Protein AF-A0A3D0VH97-F1 (afdb_monomer_lite)

Sequence (93 aa):
MDYLTTARQDAHQTLDVMVVGEALIDVVTTSHGRVEHPGGSPANVAYGLGRLGVTTGLLTAIAPDARGISIEDHLRSAGVILLPGSKSLTRTA

Radius of gyration: 17.11 Å; chains: 1; bounding box: 40×46×48 Å

Foldseek 3Di:
DDPDDPPDDDPPPDFPEEFEEEWAWDWDQDPVGIDIAIDDPSLVVQLVCLQVVGRYEYQYAAAPDPGSVRSVVSSVVSVYHYDPPNHPDPHGD

pLDDT: mean 91.29, std 15.55, range [46.97, 98.81]

Structure (mmCIF, N/CA/C/O backbone):
data_AF-A0A3D0VH97-F1
#
_entry.id   AF-A0A3D0VH97-F1
#
loop_
_atom_site.group_PDB
_atom_site.id
_atom_site.type_symbol
_atom_site.label_atom_id
_atom_site.label_alt_id
_atom_site.label_comp_id
_atom_site.label_asym_id
_atom_site.label_entity_id
_atom_site.label_seq_id
_atom_site.pdbx_PDB_ins_code
_atom_site.Cartn_x
_atom_site.Cartn_y
_atom_site.Cartn_z
_atom_site.occupancy
_atom_site.B_iso_or_equiv
_atom_site.auth_seq_id
_atom_site.auth_comp_id
_atom_site.auth_asym_id
_atom_site.auth_atom_id
_atom_site.pdbx_PDB_model_num
ATOM 1 N N . MET A 1 1 ? -29.125 30.167 27.144 1.00 56.25 1 MET A N 1
ATOM 2 C CA . MET A 1 1 ? -28.719 28.886 27.748 1.00 56.25 1 MET A CA 1
ATOM 3 C C . MET A 1 1 ? -29.130 27.818 26.764 1.00 56.25 1 MET A C 1
ATOM 5 O O . MET A 1 1 ? -30.321 27.624 26.628 1.00 56.25 1 MET A O 1
ATOM 9 N N . ASP A 1 2 ? -28.167 27.299 26.004 1.00 52.56 2 ASP A N 1
ATOM 10 C CA . ASP A 1 2 ? -28.148 25.943 25.436 1.00 52.56 2 ASP A CA 1
ATOM 11 C C . ASP A 1 2 ? -26.787 25.782 24.751 1.00 52.56 2 ASP A C 1
ATOM 13 O O . ASP A 1 2 ? -26.553 26.202 23.623 1.00 52.56 2 ASP A O 1
ATOM 17 N N . TYR A 1 3 ? -25.832 25.296 25.545 1.00 46.97 3 TYR A N 1
ATOM 18 C CA . TYR A 1 3 ? -24.393 25.275 25.268 1.00 46.97 3 TYR A CA 1
ATOM 19 C C . TYR A 1 3 ? -23.921 23.865 24.878 1.00 46.97 3 TYR A C 1
ATOM 21 O O . TYR A 1 3 ? -22.830 23.457 25.257 1.00 46.97 3 TYR A O 1
ATOM 29 N N . LEU A 1 4 ? -24.754 23.069 24.196 1.00 56.28 4 LEU A N 1
ATOM 30 C CA . LEU A 1 4 ? -24.453 21.659 23.910 1.00 56.28 4 LEU A CA 1
ATOM 31 C C . LEU A 1 4 ? -24.986 21.211 22.544 1.00 56.28 4 LEU A C 1
ATOM 33 O O . LEU A 1 4 ? -25.808 20.307 22.441 1.00 56.28 4 LEU A O 1
ATOM 37 N N . THR A 1 5 ? -24.487 21.800 21.460 1.00 49.97 5 THR A N 1
ATOM 38 C CA . THR A 1 5 ? -24.446 21.087 20.169 1.00 49.97 5 THR A CA 1
ATOM 39 C C . THR A 1 5 ? -23.179 21.445 19.399 1.00 49.97 5 THR A C 1
ATOM 41 O O . THR A 1 5 ? -23.199 21.748 18.212 1.00 49.97 5 THR A O 1
ATOM 44 N N . THR A 1 6 ? -22.030 21.367 20.074 1.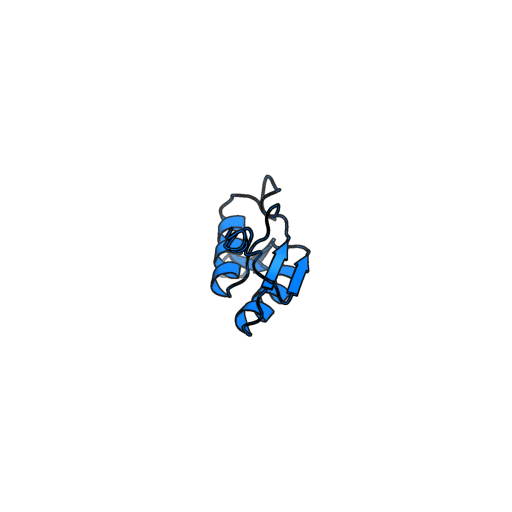00 48.81 6 THR A N 1
ATOM 45 C CA . THR A 1 6 ? -20.768 21.098 19.378 1.00 48.81 6 THR A CA 1
ATOM 46 C C . THR A 1 6 ? -20.781 19.612 19.043 1.00 48.81 6 THR A C 1
ATOM 48 O O . THR A 1 6 ? -20.299 18.778 19.809 1.00 48.81 6 THR A O 1
ATOM 51 N N . ALA A 1 7 ? -21.440 19.257 17.940 1.00 51.31 7 ALA A N 1
ATOM 52 C CA . ALA A 1 7 ? -21.378 17.915 17.386 1.00 51.31 7 ALA A CA 1
ATOM 53 C C . ALA A 1 7 ? -19.917 17.634 17.014 1.00 51.31 7 ALA A C 1
ATOM 55 O O . ALA A 1 7 ? -19.438 18.110 15.993 1.00 51.31 7 ALA A O 1
ATOM 56 N N . ARG A 1 8 ? -19.212 16.955 17.930 1.00 52.66 8 ARG A N 1
ATOM 57 C CA . ARG A 1 8 ? -17.923 16.263 17.784 1.00 52.66 8 ARG A CA 1
ATOM 58 C C . ARG A 1 8 ? -17.203 16.582 16.468 1.00 52.66 8 ARG A C 1
ATOM 60 O O . ARG A 1 8 ? -17.287 15.822 15.506 1.00 52.66 8 ARG A O 1
ATOM 67 N N . GLN A 1 9 ? -16.493 17.709 16.455 1.00 51.59 9 GLN A N 1
ATOM 68 C CA . GLN A 1 9 ? -15.391 17.899 15.521 1.00 51.59 9 GLN A CA 1
ATOM 69 C C . GLN A 1 9 ? -14.399 16.744 15.743 1.00 51.59 9 GLN A C 1
ATOM 71 O O . GLN A 1 9 ? -14.161 16.346 16.883 1.00 51.59 9 GLN A O 1
ATOM 76 N N . ASP A 1 10 ? -13.903 16.194 14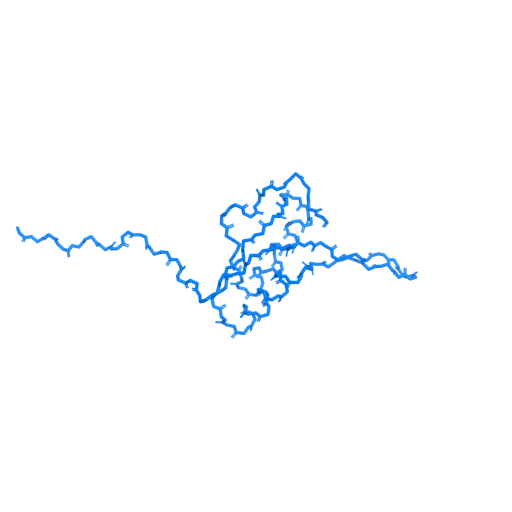.639 1.00 49.50 10 ASP A N 1
ATOM 77 C CA . ASP A 1 10 ? -12.961 15.074 14.528 1.00 49.50 10 ASP A CA 1
ATOM 78 C C . ASP A 1 10 ? -13.556 13.676 14.756 1.00 49.50 10 ASP A C 1
ATOM 80 O O . ASP A 1 10 ? -13.297 12.984 15.743 1.00 49.50 10 ASP A O 1
ATOM 84 N N . ALA A 1 11 ? -14.298 13.185 13.759 1.00 50.38 11 ALA A N 1
ATOM 85 C CA . ALA A 1 11 ? -14.405 11.747 13.538 1.00 50.38 11 ALA A CA 1
ATOM 86 C C . ALA A 1 11 ? -13.034 11.219 13.075 1.00 50.38 11 ALA A C 1
ATOM 88 O O . ALA A 1 11 ? -12.806 10.999 11.888 1.00 50.38 11 ALA A O 1
ATOM 89 N N . HIS A 1 12 ? -12.095 11.049 14.009 1.00 59.31 12 HIS A N 1
ATOM 90 C CA . HIS A 1 12 ? -10.935 10.200 13.767 1.00 59.31 12 HIS A CA 1
ATOM 91 C C . HIS A 1 12 ? -11.494 8.821 13.409 1.00 59.31 12 HIS A C 1
ATOM 93 O O . HIS A 1 12 ? -12.202 8.233 14.229 1.00 59.31 12 HIS A O 1
ATOM 99 N N . GLN A 1 13 ? -11.277 8.340 12.179 1.00 67.38 13 GLN A N 1
ATOM 100 C CA . GLN A 1 13 ? -11.664 6.973 11.836 1.00 67.38 13 GLN A CA 1
ATOM 101 C C . GLN A 1 13 ? -10.962 6.053 12.834 1.00 67.38 13 GLN A C 1
ATOM 103 O O . GLN A 1 13 ? -9.736 5.980 12.861 1.00 67.38 13 GLN A O 1
ATOM 108 N N . THR A 1 14 ? -11.734 5.415 13.711 1.00 85.19 14 THR A N 1
ATOM 109 C CA . THR A 1 14 ? -11.201 4.460 14.676 1.00 85.19 14 THR A CA 1
ATOM 110 C C . THR A 1 14 ? -10.737 3.240 13.902 1.00 85.19 14 THR A C 1
ATOM 112 O O . THR A 1 14 ? -11.556 2.510 13.353 1.00 85.19 14 THR A O 1
ATOM 115 N N . LEU A 1 15 ? -9.422 3.069 13.816 1.00 94.44 15 LEU A N 1
ATOM 116 C CA . LEU A 1 15 ? -8.800 1.870 13.275 1.00 94.44 15 LEU A CA 1
ATOM 117 C C . LEU A 1 15 ? -8.798 0.798 14.363 1.00 94.44 15 LEU A C 1
ATOM 119 O O . LEU A 1 15 ? -8.437 1.084 15.505 1.00 94.44 15 LEU A O 1
ATOM 123 N N . ASP A 1 16 ? -9.139 -0.431 13.998 1.00 96.50 16 ASP A N 1
ATOM 124 C CA . ASP A 1 16 ? -8.965 -1.599 14.860 1.00 96.50 16 ASP A CA 1
ATOM 125 C C . ASP A 1 16 ? -7.479 -1.982 14.933 1.00 96.50 16 ASP A C 1
ATOM 127 O O . ASP A 1 16 ? -6.975 -2.389 15.980 1.00 96.50 16 ASP A O 1
ATOM 131 N N . VAL A 1 17 ? -6.762 -1.829 13.810 1.00 98.06 17 VAL A N 1
ATOM 132 C CA . VAL A 1 17 ? -5.337 -2.154 13.687 1.00 98.06 17 VAL A CA 1
ATOM 133 C C . VAL A 1 17 ? -4.609 -1.097 12.860 1.00 98.06 17 VAL A C 1
ATOM 135 O O . VAL A 1 17 ? -5.063 -0.689 11.789 1.00 98.06 17 VAL A O 1
ATOM 138 N N . MET A 1 18 ? -3.427 -0.704 13.334 1.00 98.06 18 MET A N 1
ATOM 139 C CA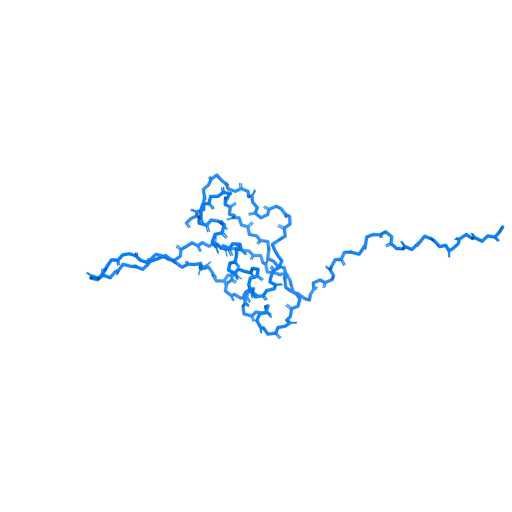 . MET A 1 18 ? -2.439 0.024 12.544 1.00 98.06 18 MET A CA 1
ATOM 140 C C . MET A 1 18 ? -1.244 -0.881 12.270 1.00 98.06 18 MET A C 1
ATOM 142 O O . MET A 1 18 ? -0.598 -1.374 13.195 1.00 98.06 18 MET A O 1
ATOM 146 N N . VAL A 1 19 ? -0.929 -1.056 10.993 1.00 98.62 19 VAL A N 1
ATOM 147 C CA . VAL A 1 19 ? 0.288 -1.725 10.545 1.00 98.62 19 VAL A CA 1
ATOM 148 C C . VAL A 1 19 ? 1.301 -0.656 10.150 1.00 98.62 19 VAL A C 1
ATOM 150 O O . VAL A 1 19 ? 0.949 0.340 9.519 1.00 98.62 19 VAL A O 1
ATOM 153 N N . VAL A 1 20 ? 2.562 -0.845 10.528 1.00 98.56 20 VAL A N 1
ATOM 154 C CA . VAL A 1 20 ? 3.659 0.050 10.148 1.00 98.56 20 VAL A CA 1
ATOM 155 C C . VAL A 1 20 ? 4.748 -0.772 9.487 1.00 98.56 20 VAL A C 1
ATOM 157 O O . VAL A 1 20 ? 5.190 -1.773 10.049 1.00 98.56 20 VAL A O 1
ATOM 160 N N . GLY A 1 21 ? 5.194 -0.347 8.310 1.00 98.06 21 GLY A N 1
ATOM 161 C CA . GLY A 1 21 ? 6.339 -0.963 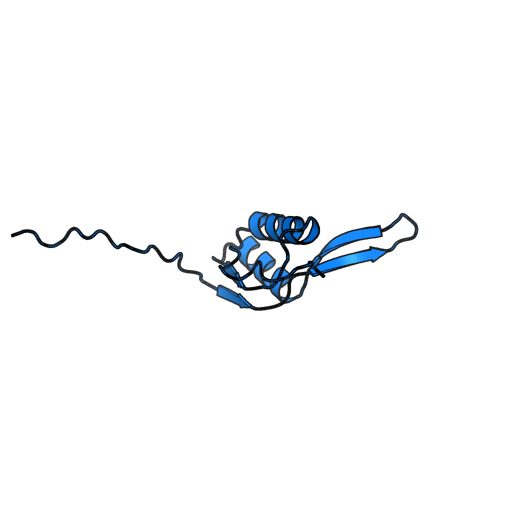7.655 1.00 98.06 21 GLY A CA 1
ATOM 162 C C . GLY A 1 21 ? 6.306 -0.849 6.140 1.00 98.06 21 GLY A C 1
ATOM 163 O O . GLY A 1 21 ? 5.674 0.043 5.582 1.00 98.06 21 GLY A O 1
ATOM 164 N N . GLU A 1 22 ? 7.042 -1.728 5.474 1.00 98.19 22 GLU A N 1
ATOM 165 C CA . GLU A 1 22 ? 7.268 -1.661 4.033 1.00 98.19 22 GLU A CA 1
ATOM 166 C C . GLU A 1 22 ? 6.028 -1.986 3.188 1.00 98.19 22 GLU A C 1
ATOM 168 O O . GLU A 1 22 ? 5.192 -2.826 3.539 1.00 98.19 22 GLU A O 1
ATOM 173 N N . ALA A 1 23 ? 5.976 -1.331 2.033 1.00 98.50 23 ALA A N 1
ATOM 174 C CA . ALA A 1 23 ? 5.176 -1.697 0.882 1.00 98.50 23 ALA A CA 1
ATOM 175 C C . ALA A 1 23 ? 6.056 -1.485 -0.356 1.00 98.50 23 ALA A C 1
ATOM 177 O O . ALA A 1 23 ? 6.684 -0.433 -0.501 1.00 98.50 23 ALA A O 1
ATOM 178 N N . LEU A 1 24 ? 6.147 -2.496 -1.212 1.00 98.44 24 LEU A N 1
ATOM 179 C CA . LEU A 1 24 ? 7.065 -2.524 -2.353 1.00 98.44 24 LEU A CA 1
ATOM 180 C C . LEU A 1 24 ? 6.436 -3.262 -3.532 1.00 98.44 24 LEU A C 1
ATOM 182 O O . LEU A 1 24 ? 5.328 -3.790 -3.418 1.00 98.44 24 LEU A O 1
ATOM 186 N N . ILE A 1 25 ? 7.132 -3.299 -4.665 1.00 98.31 25 ILE A N 1
ATOM 187 C CA . ILE A 1 25 ? 6.749 -4.148 -5.791 1.00 98.31 25 ILE A CA 1
ATOM 188 C C . ILE A 1 25 ? 7.591 -5.423 -5.823 1.00 98.31 25 ILE A C 1
ATOM 190 O O . ILE A 1 25 ? 8.801 -5.386 -6.051 1.00 98.31 25 ILE A O 1
ATOM 194 N N . ASP A 1 26 ? 6.918 -6.562 -5.700 1.00 97.62 26 ASP A N 1
ATOM 195 C CA . ASP A 1 26 ? 7.484 -7.867 -6.001 1.00 97.62 26 ASP A CA 1
ATOM 196 C C . ASP A 1 26 ? 7.578 -8.035 -7.522 1.00 97.62 26 ASP A C 1
ATOM 198 O O . ASP A 1 26 ? 6.582 -8.005 -8.252 1.00 97.62 26 ASP A O 1
ATOM 202 N N . VAL A 1 27 ? 8.803 -8.207 -8.015 1.00 96.69 27 VAL A N 1
ATOM 203 C CA . VAL A 1 27 ? 9.092 -8.398 -9.438 1.00 96.69 27 VAL A CA 1
ATOM 204 C C . VAL A 1 27 ? 9.400 -9.867 -9.700 1.00 96.69 27 VAL A C 1
ATOM 206 O O . VAL A 1 27 ? 10.459 -10.368 -9.321 1.00 96.69 27 VAL A O 1
ATOM 209 N N . VAL A 1 28 ? 8.515 -10.548 -10.421 1.00 96.12 28 VAL A N 1
ATOM 210 C CA . VAL A 1 28 ? 8.688 -11.952 -10.808 1.00 96.12 28 VAL A CA 1
ATOM 211 C C . VAL A 1 28 ? 9.138 -12.024 -12.263 1.00 96.12 28 VAL A C 1
ATOM 213 O O . VAL A 1 28 ? 8.470 -11.517 -13.163 1.00 96.12 28 VAL A O 1
ATOM 216 N N . THR A 1 29 ? 10.280 -12.665 -12.509 1.00 96.38 29 THR A N 1
ATOM 217 C CA . THR A 1 29 ? 10.811 -12.877 -13.864 1.00 96.38 29 THR A CA 1
ATOM 218 C C . THR A 1 29 ? 10.662 -14.341 -14.254 1.00 96.38 29 THR A C 1
ATOM 220 O O . THR A 1 29 ? 11.119 -15.230 -13.540 1.00 96.38 29 THR A O 1
ATOM 223 N N . THR A 1 30 ? 10.027 -14.588 -15.396 1.00 93.62 30 THR A N 1
ATOM 224 C CA . THR A 1 30 ? 9.783 -15.923 -15.957 1.00 93.62 30 THR A CA 1
ATOM 225 C C . THR A 1 30 ? 10.286 -15.992 -17.400 1.00 93.62 30 THR A C 1
ATOM 227 O O . THR A 1 30 ? 10.603 -14.968 -18.006 1.00 93.62 30 THR A O 1
ATOM 230 N N . SER A 1 31 ? 10.292 -17.186 -17.999 1.00 95.62 31 SER A N 1
ATOM 231 C CA . SER A 1 31 ? 10.552 -17.369 -19.437 1.00 95.62 31 SER A CA 1
ATOM 232 C C . SER A 1 31 ? 9.564 -16.622 -20.344 1.00 95.62 31 SER A C 1
ATOM 234 O O . SER A 1 31 ? 9.861 -16.402 -21.514 1.00 95.62 31 SER A O 1
ATOM 236 N N . HIS A 1 32 ? 8.399 -16.233 -19.819 1.00 92.81 32 HIS A N 1
ATOM 237 C CA . HIS A 1 32 ? 7.344 -15.530 -20.553 1.00 92.81 32 HIS A CA 1
ATOM 238 C C . HIS A 1 32 ? 7.363 -14.011 -20.339 1.00 92.81 32 HIS A C 1
ATOM 240 O O . HIS A 1 32 ? 6.540 -13.306 -20.917 1.00 92.81 32 HIS A O 1
ATOM 246 N N . GLY A 1 33 ? 8.295 -13.500 -19.527 1.00 94.44 33 GLY A N 1
ATOM 247 C CA . GLY A 1 33 ? 8.447 -12.074 -19.257 1.00 94.44 33 GLY A CA 1
ATOM 248 C C . GLY A 1 33 ? 8.488 -11.734 -17.770 1.00 94.44 33 GLY A C 1
ATOM 249 O O . GLY A 1 33 ? 8.625 -12.603 -16.904 1.00 94.44 33 GLY A O 1
ATOM 250 N N . ARG A 1 34 ? 8.391 -10.432 -17.493 1.00 95.69 34 ARG A N 1
ATOM 251 C CA . ARG A 1 34 ? 8.461 -9.832 -16.159 1.00 95.69 34 ARG A CA 1
ATOM 252 C C . ARG A 1 34 ? 7.075 -9.360 -15.730 1.00 95.69 34 ARG A C 1
ATOM 254 O O . ARG A 1 34 ? 6.435 -8.617 -16.470 1.00 95.69 34 ARG A O 1
ATOM 261 N N . VAL A 1 35 ? 6.650 -9.765 -14.538 1.00 95.69 35 VAL A N 1
ATOM 262 C CA . VAL A 1 35 ? 5.378 -9.366 -13.923 1.00 95.69 35 VAL A CA 1
ATOM 263 C C . VAL A 1 35 ? 5.667 -8.664 -12.600 1.00 95.69 35 VAL A C 1
ATOM 265 O O . VAL A 1 35 ? 6.608 -9.023 -11.895 1.00 95.69 35 VAL A O 1
ATOM 268 N N . GLU A 1 36 ? 4.884 -7.637 -12.291 1.00 96.94 36 GLU A N 1
ATOM 269 C CA . GLU A 1 36 ? 5.026 -6.818 -11.090 1.00 96.94 36 GLU A CA 1
ATOM 270 C C . GLU A 1 36 ? 3.747 -6.898 -10.255 1.00 96.94 36 GLU A C 1
ATOM 272 O O . GLU A 1 36 ? 2.647 -6.736 -10.788 1.00 96.94 36 GLU A O 1
ATOM 277 N N . HIS A 1 37 ? 3.897 -7.139 -8.954 1.00 96.56 37 HIS A N 1
ATOM 278 C CA . HIS A 1 37 ? 2.793 -7.230 -8.003 1.00 96.56 37 HIS A CA 1
ATOM 279 C C . HIS A 1 37 ? 3.081 -6.381 -6.761 1.00 96.56 37 HIS A C 1
ATOM 281 O O . HIS A 1 37 ? 4.224 -6.344 -6.313 1.00 96.56 37 HIS A O 1
ATOM 287 N N . PRO A 1 38 ? 2.076 -5.713 -6.173 1.00 98.19 38 PRO A N 1
ATOM 288 C CA . PRO A 1 38 ? 2.201 -5.159 -4.828 1.00 98.19 38 PRO A CA 1
ATOM 289 C C . PRO A 1 38 ? 2.600 -6.236 -3.815 1.00 98.19 38 PRO A C 1
ATOM 291 O O . PRO A 1 38 ? 2.054 -7.338 -3.838 1.00 98.19 38 PRO A O 1
ATOM 294 N N . GLY A 1 39 ? 3.536 -5.895 -2.935 1.00 97.44 39 GLY A N 1
ATOM 295 C CA . GLY A 1 39 ? 4.103 -6.796 -1.940 1.00 97.44 39 GLY A CA 1
ATOM 296 C C . GLY A 1 39 ? 4.644 -6.064 -0.711 1.00 97.44 39 GLY A C 1
ATOM 297 O O . GLY A 1 39 ? 4.364 -4.884 -0.478 1.00 97.44 39 GLY A O 1
ATOM 298 N N . GLY A 1 40 ? 5.435 -6.787 0.080 1.00 97.81 40 GLY A N 1
ATOM 299 C CA . GLY A 1 40 ? 5.910 -6.373 1.404 1.00 97.81 40 GLY A CA 1
ATOM 300 C C . GLY A 1 40 ? 5.113 -7.036 2.529 1.00 97.81 40 GLY A C 1
ATOM 301 O O . GLY A 1 40 ? 3.882 -7.086 2.502 1.00 97.81 40 GLY A O 1
ATOM 302 N N . SER A 1 41 ? 5.810 -7.567 3.537 1.00 98.31 41 SER A N 1
ATOM 303 C CA . SER A 1 41 ? 5.158 -8.317 4.625 1.00 98.31 41 SER A CA 1
ATOM 304 C C . SER A 1 41 ? 4.117 -7.474 5.393 1.00 98.31 41 SER A C 1
ATOM 306 O O . SER A 1 41 ? 2.975 -7.922 5.531 1.00 98.31 41 SER A O 1
ATOM 308 N N . PRO A 1 42 ? 4.417 -6.225 5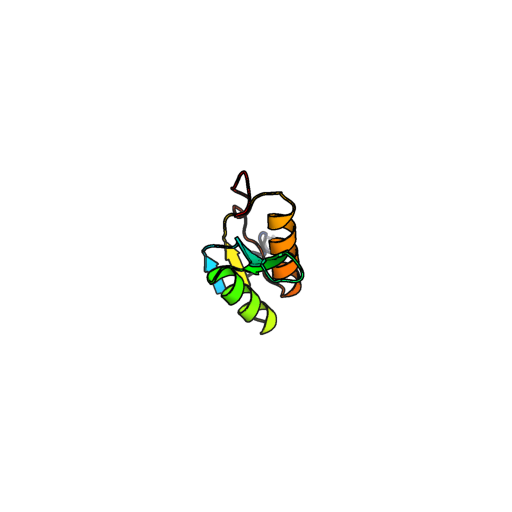.805 1.00 98.69 42 PRO A N 1
ATOM 309 C CA . PRO A 1 42 ? 3.441 -5.349 6.457 1.00 98.69 42 PRO A CA 1
ATOM 310 C C . PRO A 1 42 ? 2.258 -4.990 5.546 1.00 98.69 42 PRO A C 1
ATOM 312 O O . PRO A 1 42 ? 1.110 -5.023 5.993 1.00 98.69 42 PRO A O 1
ATOM 315 N N . ALA A 1 43 ? 2.503 -4.717 4.260 1.00 98.62 43 ALA A N 1
ATOM 316 C CA . ALA A 1 43 ? 1.438 -4.473 3.288 1.00 98.62 43 ALA A CA 1
ATOM 317 C C . ALA A 1 43 ? 0.499 -5.684 3.139 1.00 98.62 43 ALA A C 1
ATOM 319 O O . ALA A 1 43 ? -0.721 -5.519 3.165 1.00 98.62 43 ALA A O 1
ATOM 320 N N . ASN A 1 44 ? 1.047 -6.902 3.075 1.00 98.75 44 ASN A N 1
ATOM 321 C CA . ASN A 1 44 ? 0.269 -8.140 2.985 1.00 98.75 44 ASN A CA 1
ATOM 322 C C . ASN A 1 44 ? -0.558 -8.408 4.251 1.00 98.75 44 ASN A C 1
ATOM 324 O O . ASN A 1 44 ? -1.711 -8.833 4.152 1.00 98.75 44 ASN A O 1
ATOM 328 N N . VAL A 1 45 ? -0.009 -8.123 5.439 1.00 98.75 45 VAL A N 1
ATOM 329 C CA . VAL A 1 45 ? -0.761 -8.201 6.703 1.00 98.75 45 VAL A CA 1
ATOM 330 C C . VAL A 1 45 ? -1.929 -7.217 6.689 1.00 98.75 45 VAL A C 1
ATOM 332 O O . VAL A 1 45 ? -3.060 -7.613 6.972 1.00 98.75 45 VAL A O 1
ATOM 335 N N . ALA A 1 46 ? -1.684 -5.958 6.315 1.00 98.81 46 ALA A N 1
ATOM 336 C CA . ALA A 1 46 ? -2.735 -4.948 6.251 1.00 98.81 46 ALA A CA 1
ATOM 337 C C . ALA A 1 46 ? -3.830 -5.331 5.244 1.00 98.81 46 ALA A C 1
ATOM 339 O O . ALA A 1 46 ? -5.017 -5.270 5.565 1.00 98.81 46 ALA A O 1
ATOM 340 N N . TYR A 1 47 ? -3.433 -5.789 4.054 1.00 98.75 47 TYR A N 1
ATOM 341 C CA . TYR A 1 47 ? -4.351 -6.263 3.019 1.00 98.75 47 TYR A CA 1
ATOM 342 C C . TYR A 1 47 ? -5.225 -7.419 3.520 1.00 98.75 47 TYR A C 1
ATOM 344 O O . TYR A 1 47 ? -6.446 -7.385 3.368 1.00 98.75 47 TYR A O 1
ATOM 352 N N . GLY A 1 48 ? -4.618 -8.422 4.162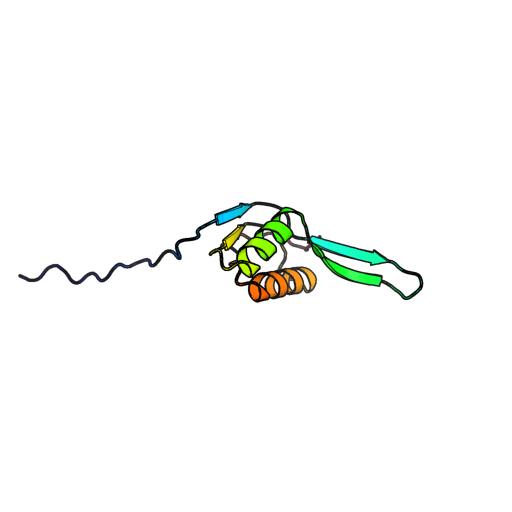 1.00 98.69 48 GLY A N 1
ATOM 353 C CA . GLY A 1 48 ? -5.336 -9.560 4.735 1.00 98.69 48 GLY A CA 1
ATOM 354 C C . GLY A 1 48 ? -6.356 -9.142 5.795 1.00 98.69 48 GLY A C 1
ATOM 355 O O . GLY A 1 48 ? -7.500 -9.592 5.748 1.00 98.69 48 GLY A O 1
ATOM 356 N N . LEU A 1 49 ? -5.976 -8.240 6.705 1.00 98.69 49 LEU A N 1
ATOM 357 C CA . LEU A 1 49 ? -6.878 -7.694 7.725 1.00 98.69 49 LEU A CA 1
ATOM 358 C C . LEU A 1 49 ? -8.065 -6.946 7.099 1.00 98.69 49 LEU A C 1
ATOM 360 O O . LEU A 1 49 ? -9.212 -7.210 7.465 1.00 98.69 49 LEU A O 1
ATOM 364 N N . GLY A 1 50 ? -7.814 -6.092 6.103 1.00 98.38 50 GLY A N 1
ATOM 365 C CA . GLY A 1 50 ? -8.874 -5.393 5.371 1.00 98.38 50 GLY A CA 1
ATOM 366 C C . GLY A 1 50 ? -9.839 -6.357 4.671 1.00 98.38 50 GLY A C 1
ATOM 367 O O . GLY A 1 50 ? -11.058 -6.238 4.799 1.00 98.38 50 GLY A O 1
ATOM 368 N N . ARG A 1 51 ? -9.311 -7.407 4.024 1.00 98.38 51 ARG A N 1
ATOM 369 C CA . ARG A 1 51 ? -10.124 -8.466 3.395 1.00 98.38 51 ARG A CA 1
ATOM 370 C C . ARG A 1 51 ? -10.989 -9.250 4.384 1.00 98.38 51 ARG A C 1
ATOM 372 O O . ARG A 1 51 ? -12.010 -9.794 3.969 1.00 98.38 51 ARG A O 1
ATOM 379 N N . LEU A 1 52 ? -10.591 -9.314 5.653 1.00 98.44 52 LEU A N 1
ATOM 380 C CA . LEU A 1 52 ? -11.352 -9.937 6.741 1.00 98.44 52 LEU A CA 1
ATOM 381 C C . LEU A 1 52 ? -12.346 -8.970 7.411 1.00 98.44 52 LEU A C 1
ATOM 383 O O . LEU A 1 52 ? -13.045 -9.373 8.338 1.00 98.44 52 LEU A O 1
ATOM 387 N N . GLY A 1 53 ? -12.440 -7.721 6.941 1.00 97.12 53 GLY A N 1
ATOM 388 C CA . GLY A 1 53 ? -13.366 -6.712 7.461 1.00 97.12 53 GLY A CA 1
ATOM 389 C C . GLY A 1 53 ? -12.867 -5.969 8.702 1.00 97.12 53 GLY A C 1
ATOM 390 O O . GLY A 1 53 ? -13.664 -5.310 9.363 1.00 97.12 53 GLY A O 1
ATOM 391 N N . VAL A 1 54 ? -11.574 -6.065 9.026 1.00 98.12 54 VAL A N 1
ATOM 392 C CA . VAL A 1 54 ? -10.955 -5.324 10.135 1.00 98.12 54 VAL A CA 1
ATOM 393 C C . VAL A 1 54 ? -10.600 -3.914 9.665 1.00 98.12 54 VAL A C 1
ATOM 395 O O . VAL A 1 54 ? -9.923 -3.755 8.642 1.00 98.12 54 VAL A O 1
ATOM 398 N N . THR A 1 55 ? -11.001 -2.882 10.412 1.00 97.88 55 THR A N 1
ATOM 399 C CA . THR A 1 55 ? -10.717 -1.482 10.060 1.00 97.88 55 THR A CA 1
ATOM 400 C C . THR A 1 55 ? -9.219 -1.222 10.191 1.00 97.88 55 THR A C 1
ATOM 402 O O . THR A 1 55 ? -8.700 -1.039 11.292 1.00 97.88 55 THR A O 1
ATOM 405 N N . THR A 1 56 ? -8.505 -1.235 9.066 1.00 98.69 56 THR A N 1
ATOM 406 C CA . THR A 1 56 ? -7.039 -1.310 9.061 1.00 98.69 56 THR A CA 1
ATOM 407 C C . THR A 1 56 ? -6.412 -0.082 8.421 1.00 98.69 56 THR A C 1
ATOM 409 O O . THR A 1 56 ? -6.739 0.278 7.288 1.00 98.69 56 THR A O 1
ATOM 412 N N . GLY A 1 57 ? -5.467 0.533 9.131 1.00 98.50 57 GLY A N 1
ATOM 413 C CA . GLY A 1 57 ? -4.585 1.560 8.585 1.00 98.50 57 GLY A CA 1
ATOM 414 C C . GLY A 1 57 ? -3.180 1.022 8.335 1.00 98.50 57 GLY A C 1
ATOM 415 O O . GLY A 1 57 ? -2.671 0.231 9.127 1.00 98.50 57 GLY A O 1
ATOM 416 N N . LEU A 1 58 ? -2.535 1.480 7.265 1.00 98.75 58 LEU A N 1
ATOM 417 C CA . LEU A 1 58 ? -1.125 1.215 6.986 1.00 98.75 58 LEU A CA 1
ATOM 418 C C . LEU A 1 58 ? -0.348 2.534 6.936 1.00 98.75 58 LEU A C 1
ATOM 420 O O . LEU A 1 58 ? -0.654 3.405 6.120 1.00 98.75 58 LEU A O 1
ATOM 424 N N . LEU A 1 59 ? 0.677 2.658 7.779 1.00 98.69 59 LEU A N 1
ATOM 425 C CA . LEU A 1 59 ? 1.720 3.672 7.639 1.00 98.69 59 LEU A CA 1
ATOM 426 C C . LEU A 1 59 ? 2.934 3.036 6.957 1.00 98.69 59 LEU A C 1
ATOM 428 O O . LEU A 1 59 ? 3.544 2.108 7.490 1.00 98.69 59 LEU A O 1
ATOM 432 N N . THR A 1 60 ? 3.281 3.537 5.777 1.00 98.50 60 THR A N 1
ATOM 433 C CA . THR A 1 60 ? 4.378 2.997 4.965 1.00 98.50 60 THR A CA 1
ATOM 434 C C . THR A 1 60 ? 5.219 4.115 4.345 1.00 98.50 60 THR A C 1
ATOM 436 O O . THR A 1 60 ? 5.157 5.256 4.794 1.00 98.50 60 THR A O 1
ATOM 439 N N . ALA A 1 61 ? 6.042 3.805 3.348 1.00 98.31 61 ALA A N 1
ATOM 440 C CA . ALA A 1 61 ? 6.795 4.775 2.572 1.00 98.31 61 ALA A CA 1
ATOM 441 C C . ALA A 1 61 ? 6.774 4.352 1.097 1.00 98.31 61 ALA A C 1
ATOM 443 O O . ALA A 1 61 ? 7.445 3.404 0.705 1.00 98.31 61 ALA A O 1
ATOM 444 N N . ILE A 1 62 ? 5.991 5.060 0.287 1.00 98.56 62 ILE A N 1
ATOM 445 C CA . ILE A 1 62 ? 5.893 4.902 -1.170 1.00 98.56 62 ILE A CA 1
ATOM 446 C C . ILE A 1 62 ? 6.057 6.266 -1.851 1.00 98.56 62 ILE A C 1
ATOM 448 O O . ILE A 1 62 ? 5.979 7.314 -1.200 1.00 98.56 62 ILE A O 1
ATOM 452 N N . ALA A 1 63 ? 6.294 6.268 -3.159 1.00 98.38 63 ALA A N 1
ATOM 453 C CA . ALA A 1 63 ? 6.360 7.485 -3.963 1.00 98.38 63 ALA A CA 1
ATOM 454 C C . ALA A 1 63 ? 5.063 7.704 -4.757 1.00 98.38 63 ALA A C 1
ATOM 456 O O . ALA A 1 63 ? 4.325 6.751 -5.008 1.00 98.38 63 ALA A O 1
ATOM 457 N N . PRO A 1 64 ? 4.773 8.935 -5.213 1.00 97.19 64 PRO A N 1
ATOM 458 C CA . PRO A 1 64 ? 3.677 9.206 -6.144 1.00 97.19 64 PRO A CA 1
ATOM 459 C C . PRO A 1 64 ? 4.040 8.789 -7.586 1.00 97.19 64 PRO A C 1
ATOM 461 O O . PRO A 1 64 ? 3.891 9.569 -8.524 1.00 97.19 64 PRO A O 1
ATOM 464 N N . ASP A 1 65 ? 4.556 7.572 -7.762 1.00 98.19 65 ASP A N 1
ATOM 465 C CA . ASP A 1 65 ? 4.896 6.971 -9.054 1.00 98.19 65 ASP A CA 1
ATOM 466 C C . ASP A 1 65 ? 3.944 5.814 -9.403 1.00 98.19 65 ASP A C 1
ATOM 468 O O . ASP A 1 65 ? 3.084 5.432 -8.612 1.00 98.19 65 ASP A O 1
ATOM 472 N N . ALA A 1 66 ? 4.073 5.250 -10.608 1.00 98.19 66 ALA A N 1
ATOM 473 C CA . ALA A 1 66 ? 3.168 4.202 -11.094 1.00 98.19 66 ALA A CA 1
ATOM 474 C C . ALA A 1 66 ? 3.107 2.974 -10.165 1.00 98.19 66 ALA A C 1
ATOM 476 O O . ALA A 1 66 ? 2.054 2.358 -10.006 1.00 98.19 66 ALA A O 1
ATOM 477 N N . ARG A 1 67 ? 4.229 2.635 -9.526 1.00 98.25 67 ARG A N 1
ATOM 478 C CA . ARG A 1 67 ? 4.324 1.519 -8.583 1.00 98.25 67 ARG A CA 1
ATOM 479 C C . ARG A 1 67 ? 3.653 1.843 -7.253 1.00 98.25 67 ARG A C 1
ATOM 481 O O . ARG A 1 67 ? 2.890 1.024 -6.752 1.00 98.25 67 ARG A O 1
ATOM 488 N N . GLY A 1 68 ? 3.871 3.043 -6.722 1.00 98.50 68 GLY A N 1
ATOM 489 C CA . GLY A 1 68 ? 3.194 3.507 -5.515 1.00 98.50 68 GLY A CA 1
ATOM 490 C C . GLY A 1 68 ? 1.681 3.614 -5.702 1.00 98.50 68 GLY A C 1
ATOM 491 O O . GLY A 1 68 ? 0.933 3.204 -4.819 1.00 98.50 68 GLY A O 1
ATOM 492 N N . ILE A 1 69 ? 1.223 4.069 -6.874 1.00 98.44 69 ILE A N 1
ATOM 493 C CA . ILE A 1 69 ? -0.204 4.076 -7.241 1.00 98.44 69 ILE A CA 1
ATOM 494 C C . ILE A 1 69 ? -0.759 2.644 -7.265 1.00 98.44 69 ILE A C 1
ATOM 496 O O . ILE A 1 69 ? -1.789 2.388 -6.653 1.00 98.44 69 ILE A O 1
ATOM 500 N N . SER A 1 70 ? -0.048 1.695 -7.885 1.00 98.50 70 SER A N 1
ATOM 501 C CA . SER A 1 70 ? -0.453 0.279 -7.912 1.00 98.50 70 SER A CA 1
ATOM 502 C C . SER A 1 70 ? -0.592 -0.327 -6.506 1.00 98.50 70 SER A C 1
ATOM 504 O O . SER A 1 70 ? -1.572 -1.015 -6.215 1.00 98.50 70 SER A O 1
ATOM 506 N N . ILE A 1 71 ? 0.350 -0.029 -5.604 1.00 98.69 71 ILE A N 1
ATOM 507 C CA . ILE A 1 71 ? 0.281 -0.444 -4.194 1.00 98.69 71 ILE A CA 1
ATOM 508 C C . ILE A 1 71 ? -0.935 0.180 -3.499 1.00 98.69 71 ILE A C 1
ATOM 510 O O . ILE A 1 71 ? -1.683 -0.522 -2.816 1.00 98.69 71 ILE A O 1
ATOM 514 N N . GLU A 1 72 ? -1.142 1.488 -3.664 1.00 98.56 72 GLU A N 1
ATOM 515 C CA . GLU A 1 72 ? -2.264 2.207 -3.059 1.00 98.56 72 GLU A CA 1
ATOM 516 C C . GLU A 1 72 ? -3.614 1.652 -3.529 1.00 98.56 72 GLU A C 1
ATOM 518 O O . GLU A 1 72 ? -4.475 1.363 -2.695 1.00 98.56 72 GLU A O 1
ATOM 523 N N . ASP A 1 73 ? -3.787 1.445 -4.832 1.00 98.62 73 ASP A N 1
ATOM 524 C CA . ASP A 1 73 ? -5.015 0.896 -5.409 1.00 98.62 73 ASP A CA 1
ATOM 525 C C . ASP A 1 73 ? -5.273 -0.533 -4.921 1.00 98.62 73 ASP A C 1
ATOM 527 O O . ASP A 1 73 ? -6.402 -0.880 -4.556 1.00 98.62 73 ASP A O 1
ATOM 531 N N . HIS A 1 74 ? -4.223 -1.355 -4.839 1.00 98.56 74 HIS A N 1
ATOM 532 C CA . HIS A 1 74 ? -4.329 -2.706 -4.304 1.00 98.56 74 HIS A CA 1
ATOM 533 C C . HIS A 1 74 ? -4.792 -2.698 -2.845 1.00 98.56 74 HIS A C 1
ATOM 535 O O . HIS A 1 74 ? -5.790 -3.339 -2.522 1.00 98.56 74 HIS A O 1
ATOM 541 N N . LEU A 1 75 ? -4.155 -1.918 -1.974 1.00 98.62 75 LEU A N 1
ATOM 542 C CA . LEU A 1 75 ? -4.538 -1.814 -0.562 1.00 98.62 75 LEU A CA 1
ATOM 543 C C . LEU A 1 75 ? -5.964 -1.269 -0.385 1.00 98.62 75 LEU A C 1
ATOM 545 O O . LEU A 1 75 ? -6.758 -1.836 0.373 1.00 98.62 75 LEU A O 1
ATOM 549 N N . ARG A 1 76 ? -6.331 -0.230 -1.143 1.00 98.31 76 ARG A N 1
ATOM 550 C CA . ARG A 1 76 ? -7.687 0.339 -1.133 1.00 98.31 76 ARG A CA 1
ATOM 551 C C . ARG A 1 76 ? -8.743 -0.664 -1.584 1.00 98.31 76 ARG A C 1
ATOM 553 O O . ARG A 1 76 ? -9.843 -0.657 -1.037 1.00 98.31 76 ARG A O 1
ATOM 560 N N . SER A 1 77 ? -8.417 -1.564 -2.516 1.00 98.50 77 SER A N 1
ATOM 561 C CA . SER A 1 77 ? -9.337 -2.631 -2.945 1.00 98.50 77 SER A CA 1
ATOM 562 C C . SER A 1 77 ? -9.716 -3.607 -1.819 1.00 98.50 77 SER A C 1
ATOM 564 O O . SER A 1 77 ? -10.744 -4.276 -1.911 1.00 98.50 77 SER A O 1
ATOM 566 N N . ALA A 1 78 ? -8.916 -3.674 -0.748 1.00 98.31 78 ALA A N 1
ATOM 567 C CA . ALA A 1 78 ? -9.209 -4.427 0.471 1.00 98.31 78 ALA A CA 1
ATOM 568 C C . ALA A 1 78 ? -9.780 -3.564 1.610 1.00 98.31 78 ALA A C 1
ATOM 570 O O . ALA A 1 78 ? -9.966 -4.072 2.709 1.00 98.31 78 ALA A O 1
ATOM 571 N N . GLY A 1 79 ? -10.047 -2.275 1.381 1.00 97.81 79 GLY A N 1
ATOM 572 C CA . GLY A 1 79 ? -10.525 -1.357 2.419 1.00 97.81 79 GLY A CA 1
ATOM 573 C C . GLY A 1 79 ? -9.438 -0.853 3.375 1.00 97.81 79 GLY A C 1
ATOM 574 O O . GLY A 1 79 ? -9.769 -0.263 4.401 1.00 97.81 79 GLY A O 1
ATOM 575 N N . VAL A 1 80 ? -8.154 -1.056 3.059 1.00 98.50 80 VAL A N 1
ATOM 576 C CA . VAL A 1 80 ? -7.044 -0.530 3.867 1.00 98.50 80 VAL A CA 1
ATOM 577 C C . VAL A 1 80 ? -6.892 0.972 3.640 1.00 98.50 80 VAL A C 1
ATOM 579 O O . VAL A 1 80 ? -6.879 1.451 2.502 1.00 98.50 80 VAL A O 1
ATOM 582 N N . ILE A 1 81 ? -6.721 1.717 4.730 1.00 98.19 81 ILE A N 1
ATOM 583 C CA . ILE A 1 81 ? -6.496 3.163 4.709 1.00 98.19 81 ILE A CA 1
ATOM 584 C C . ILE A 1 81 ? -4.988 3.430 4.738 1.00 98.19 81 ILE A C 1
ATOM 586 O O . ILE A 1 81 ? -4.312 3.083 5.705 1.00 98.19 81 ILE A O 1
ATOM 590 N N . LEU A 1 82 ? -4.446 4.089 3.710 1.00 97.94 82 LEU A N 1
ATOM 591 C CA . LEU A 1 82 ? -3.087 4.628 3.793 1.00 97.94 82 LEU A CA 1
ATOM 592 C C . LEU A 1 82 ? -3.072 5.849 4.710 1.00 97.94 82 LEU A C 1
ATOM 594 O O . LEU A 1 82 ? -3.775 6.833 4.469 1.00 97.94 82 LEU A O 1
ATOM 598 N N . LEU A 1 83 ? -2.251 5.787 5.754 1.00 97.81 83 LEU A N 1
ATOM 599 C CA . LEU A 1 83 ? -2.169 6.846 6.749 1.00 97.81 83 LEU A CA 1
ATOM 600 C C . LEU A 1 83 ? -1.351 8.038 6.229 1.00 97.81 83 LEU A C 1
ATOM 602 O O . LEU A 1 83 ? -0.430 7.850 5.419 1.00 97.81 83 LEU A O 1
ATOM 606 N N . PRO A 1 84 ? -1.656 9.269 6.688 1.00 96.50 84 PRO A N 1
ATOM 607 C CA . PRO A 1 84 ? -0.867 10.452 6.360 1.00 96.50 84 PRO A CA 1
ATOM 608 C C . PRO A 1 84 ? 0.629 10.227 6.609 1.00 96.50 84 PRO A C 1
ATOM 610 O O . PRO A 1 84 ? 1.017 9.604 7.592 1.00 96.50 84 PRO A O 1
ATOM 613 N N . GLY A 1 85 ? 1.471 10.731 5.705 1.00 96.00 85 GLY A N 1
ATOM 614 C CA . GLY A 1 85 ? 2.921 10.500 5.737 1.00 96.00 85 GLY A CA 1
ATOM 615 C C . GLY A 1 85 ? 3.394 9.286 4.930 1.00 96.00 85 GLY A C 1
ATOM 616 O O . GLY A 1 85 ? 4.593 9.164 4.694 1.00 96.00 85 GLY A O 1
ATOM 617 N N . SER A 1 86 ? 2.480 8.451 4.415 1.00 97.94 86 SER A N 1
ATOM 618 C CA . SER A 1 86 ? 2.865 7.267 3.628 1.00 97.94 86 SER A CA 1
ATOM 619 C C . SER A 1 86 ? 3.485 7.575 2.259 1.00 97.94 86 SER A C 1
ATOM 621 O O . SER A 1 86 ? 4.172 6.733 1.689 1.00 97.94 86 SER A O 1
ATOM 623 N N . LYS A 1 87 ? 3.270 8.783 1.721 1.00 97.19 87 LYS A N 1
ATOM 624 C CA . LYS A 1 87 ? 3.845 9.253 0.448 1.00 97.19 87 LYS A CA 1
ATOM 625 C C . LYS A 1 87 ? 5.091 10.104 0.700 1.00 97.19 87 LYS A C 1
ATOM 627 O O . LYS A 1 87 ? 5.038 11.325 0.579 1.00 97.19 87 LYS A O 1
ATOM 632 N N . SER A 1 88 ? 6.176 9.464 1.122 1.00 96.38 88 SER A N 1
ATOM 633 C CA . SER A 1 88 ? 7.399 10.133 1.594 1.00 96.38 88 SER A CA 1
ATOM 634 C C . SER A 1 88 ? 8.640 9.863 0.741 1.00 96.38 88 SER A C 1
ATOM 636 O O . SER A 1 88 ? 9.663 10.516 0.944 1.00 96.38 88 SER A O 1
ATOM 638 N N . LEU A 1 89 ? 8.571 8.937 -0.222 1.00 97.44 89 LEU A N 1
ATOM 639 C CA . LEU A 1 89 ? 9.713 8.586 -1.069 1.00 97.44 89 LEU A CA 1
ATOM 640 C C . LEU A 1 89 ? 9.701 9.330 -2.407 1.00 97.44 89 LEU A C 1
ATOM 642 O O . LEU A 1 89 ? 8.653 9.684 -2.943 1.00 97.44 89 LEU A O 1
ATOM 646 N N . THR A 1 90 ? 10.889 9.482 -2.996 1.00 97.56 90 THR A N 1
ATOM 647 C CA . THR A 1 90 ? 11.058 9.956 -4.381 1.00 97.56 90 THR A CA 1
ATOM 648 C C . THR A 1 90 ? 10.761 8.859 -5.409 1.00 97.56 90 THR A C 1
ATOM 650 O O . THR A 1 90 ? 10.383 9.157 -6.539 1.00 97.56 90 THR A O 1
ATOM 653 N N . ARG A 1 91 ? 10.956 7.588 -5.034 1.00 97.81 91 ARG A N 1
ATOM 654 C CA . ARG A 1 91 ? 10.689 6.408 -5.867 1.00 97.81 91 ARG A CA 1
ATOM 655 C C . ARG A 1 91 ? 10.232 5.238 -4.995 1.00 97.81 91 ARG A C 1
ATOM 657 O O . ARG A 1 91 ? 10.811 5.016 -3.933 1.00 97.81 91 ARG A O 1
ATOM 664 N N . THR A 1 92 ? 9.246 4.489 -5.470 1.00 97.62 92 THR A N 1
ATOM 665 C CA . THR A 1 92 ? 8.796 3.233 -4.862 1.00 97.62 92 THR A CA 1
ATOM 666 C C . THR A 1 92 ? 9.746 2.096 -5.240 1.00 97.62 92 THR A C 1
ATOM 668 O O . THR A 1 92 ? 10.136 1.973 -6.408 1.00 97.62 92 THR A O 1
ATOM 671 N N . ALA A 1 93 ? 10.121 1.289 -4.245 1.00 89.38 93 ALA A N 1
ATOM 672 C CA . ALA A 1 93 ? 10.992 0.124 -4.409 1.00 89.38 93 ALA A CA 1
ATOM 673 C C . ALA A 1 93 ? 10.415 -0.902 -5.402 1.00 89.38 93 ALA A C 1
ATOM 675 O O . ALA A 1 93 ? 9.186 -1.146 -5.378 1.00 89.38 93 ALA A O 1
#

Secondary structure (DSSP, 8-state):
--------S------SEEEES--EEEEEEETTEEEEEEE-HHHHHHHHHHHTT--EEEE--B-SSHHHHHHHHHHHHTTPEEPTT-B--SS--